Protein AF-A0A962TIF0-F1 (afdb_monomer)

Secondary structure (DSSP, 8-state):
-TTTT---EEEEEEGGG-HHHHHHT----EEEEEE-TTS--EEEEEEESTTHHHHHHHHHHHHHHT--HHHHHHS---SS-TTHHHHHHHHHHHHHTS-HHHHHHHHHHHHHHHHHHHHHHHHHHHHHHHT-

Nearest PDB structures (foldseek):
  7zyt-assembly1_B  TM=9.565E-01  e=2.880E-08  Homo sapiens
  3rnm-assembly2_D  TM=9.604E-01  e=7.398E-08  Homo sapiens
  6uzi-assembly2_D  TM=9.473E-01  e=1.013E-07  Elizabethkingia anophelis NUHP1
  5u8w-assembly1_B  TM=9.442E-01  e=8.071E-07  Pseudomonas aeruginosa UCBPP-PA14
  6bz0-assembly1_B  TM=9.250E-01  e=8.595E-07  Acinetobacter baumannii ATCC 19606 = CIP 70.34 = JCM 6841

Mean predicted aligned error: 6.86 Å

Structure (mmCIF, N/CA/C/O backbone):
data_AF-A0A962TIF0-F1
#
_entry.id   AF-A0A962TIF0-F1
#
loop_
_atom_site.group_PDB
_atom_site.id
_atom_site.type_symbol
_atom_site.label_atom_id
_atom_site.label_alt_id
_atom_site.label_comp_id
_atom_site.label_asym_id
_atom_site.label_entity_id
_atom_site.label_seq_id
_atom_site.pdbx_PDB_ins_code
_atom_site.Cartn_x
_atom_site.Cartn_y
_atom_site.Cartn_z
_atom_site.occupancy
_atom_site.B_iso_or_equiv
_atom_site.auth_seq_id
_atom_site.auth_comp_id
_atom_site.auth_asym_id
_atom_site.auth_atom_id
_atom_site.pdbx_PDB_model_num
ATOM 1 N N . ALA A 1 1 ? -11.364 -15.453 4.927 1.00 81.38 1 ALA A N 1
ATOM 2 C CA . ALA A 1 1 ? -12.200 -14.502 5.696 1.00 81.38 1 ALA A CA 1
ATOM 3 C C . ALA A 1 1 ? -13.661 -14.950 5.763 1.00 81.38 1 ALA A C 1
ATOM 5 O O . ALA A 1 1 ? -14.130 -15.188 6.867 1.00 81.38 1 ALA A O 1
ATOM 6 N N . LYS A 1 2 ? -14.340 -15.144 4.617 1.00 90.06 2 LYS A N 1
ATOM 7 C CA . LYS A 1 2 ? -15.749 -15.591 4.542 1.00 90.06 2 LYS A CA 1
ATOM 8 C C . LYS A 1 2 ? -16.054 -16.854 5.361 1.00 90.06 2 LYS A C 1
ATOM 10 O O . LYS A 1 2 ? -16.930 -16.813 6.209 1.00 90.06 2 LYS A O 1
ATOM 15 N N . GLU A 1 3 ? -15.278 -17.921 5.174 1.00 93.81 3 GLU A N 1
ATOM 16 C CA . GLU A 1 3 ? -15.441 -19.189 5.911 1.00 93.81 3 GLU A CA 1
ATOM 17 C C . GLU A 1 3 ? -15.324 -19.025 7.436 1.00 93.81 3 GLU A C 1
ATOM 19 O O . GLU A 1 3 ? -16.046 -19.657 8.193 1.00 93.81 3 GLU A O 1
ATOM 24 N N . LYS A 1 4 ? -14.455 -18.117 7.892 1.00 92.94 4 LYS A N 1
ATOM 25 C CA . LYS A 1 4 ? -14.241 -17.828 9.318 1.00 92.94 4 LYS A CA 1
ATOM 26 C C . LYS A 1 4 ? -15.214 -16.779 9.876 1.00 92.94 4 LYS A C 1
ATOM 28 O O . LYS A 1 4 ? -15.030 -16.343 11.006 1.00 92.94 4 LYS A O 1
ATOM 33 N N . GLY A 1 5 ? -16.178 -16.302 9.081 1.00 94.56 5 GLY A N 1
ATOM 34 C CA . GLY A 1 5 ? -17.120 -15.258 9.493 1.00 94.56 5 GLY A CA 1
ATOM 35 C C . GLY A 1 5 ? -16.467 -13.917 9.851 1.00 94.56 5 GLY A C 1
ATOM 36 O O . GLY A 1 5 ? -17.043 -13.146 10.608 1.00 94.56 5 GLY A O 1
ATOM 37 N N . ILE A 1 6 ? -15.261 -13.632 9.344 1.00 95.88 6 ILE A N 1
ATOM 38 C CA . ILE A 1 6 ? -14.525 -12.401 9.671 1.00 95.88 6 ILE A CA 1
ATOM 39 C C . ILE A 1 6 ? -15.017 -11.268 8.755 1.00 95.88 6 ILE A C 1
ATOM 41 O O . ILE A 1 6 ? -14.823 -11.372 7.532 1.00 95.88 6 ILE A O 1
ATOM 45 N N . PRO A 1 7 ? -15.607 -10.183 9.299 1.00 96.94 7 PRO A N 1
ATOM 46 C CA . PRO A 1 7 ? -15.950 -9.001 8.517 1.00 96.94 7 PRO A CA 1
ATOM 47 C C . PRO A 1 7 ? -14.697 -8.418 7.869 1.00 96.94 7 PRO A C 1
ATOM 49 O O . PRO A 1 7 ? -13.669 -8.256 8.528 1.00 96.94 7 PRO A O 1
ATOM 52 N N . HIS A 1 8 ? -14.778 -8.129 6.576 1.00 97.69 8 HIS A N 1
ATOM 53 C CA . HIS A 1 8 ? -13.656 -7.608 5.809 1.00 97.69 8 HIS A CA 1
ATOM 54 C C . HIS A 1 8 ? -14.145 -6.713 4.676 1.00 97.69 8 HIS A C 1
ATOM 56 O O . HIS A 1 8 ? -15.185 -6.967 4.072 1.00 97.69 8 HIS A O 1
ATOM 62 N N . GLU A 1 9 ? -13.344 -5.707 4.375 1.00 97.62 9 GLU A N 1
ATOM 63 C CA . GLU A 1 9 ? -13.394 -4.933 3.143 1.00 97.62 9 GLU A CA 1
ATOM 64 C C . GLU A 1 9 ? -12.297 -5.432 2.201 1.00 97.62 9 GLU A C 1
ATOM 66 O O . GLU A 1 9 ? -11.319 -6.049 2.634 1.00 97.62 9 GLU A O 1
ATOM 71 N N . VAL A 1 10 ? -12.467 -5.182 0.906 1.00 98.31 10 VAL A N 1
ATOM 72 C CA . VAL A 1 10 ? -11.504 -5.556 -0.131 1.00 98.31 10 VAL A CA 1
ATOM 73 C C . VAL A 1 10 ? -11.057 -4.288 -0.838 1.00 98.31 10 VAL A C 1
ATOM 75 O O . VAL A 1 10 ? -11.885 -3.491 -1.268 1.00 98.31 10 VAL A O 1
ATOM 78 N N . THR A 1 11 ? -9.752 -4.115 -0.996 1.00 98.62 11 THR A N 1
ATOM 79 C CA . THR A 1 11 ? -9.167 -3.077 -1.850 1.00 98.62 11 THR A CA 1
ATOM 80 C C . THR A 1 11 ? -8.243 -3.731 -2.859 1.00 98.62 11 THR A C 1
ATOM 82 O O . THR A 1 11 ? -7.496 -4.640 -2.501 1.00 98.62 11 THR A O 1
ATOM 85 N N . VAL A 1 12 ? -8.308 -3.290 -4.113 1.00 98.56 12 VAL A N 1
ATOM 86 C CA . VAL A 1 12 ? -7.489 -3.808 -5.212 1.00 98.56 12 VAL A CA 1
ATOM 87 C C . VAL A 1 12 ? -6.813 -2.641 -5.918 1.00 98.56 12 VAL A C 1
ATOM 89 O O . VAL A 1 12 ? -7.440 -1.606 -6.132 1.00 98.56 12 VAL A O 1
ATOM 92 N N . TYR A 1 13 ? -5.547 -2.825 -6.270 1.00 98.56 13 TYR A N 1
ATOM 93 C CA . TYR A 1 13 ? -4.783 -1.957 -7.158 1.00 98.56 13 TYR A CA 1
ATOM 94 C C . TYR A 1 13 ? -4.177 -2.813 -8.274 1.00 98.56 13 TYR A C 1
ATOM 96 O O . TYR A 1 13 ? -3.627 -3.880 -7.986 1.00 98.56 13 TYR A O 1
ATOM 104 N N . GLY A 1 14 ? -4.334 -2.379 -9.523 1.00 98.31 14 GLY A N 1
ATOM 105 C CA . GLY A 1 14 ? -3.763 -3.042 -10.692 1.00 98.31 14 GLY A CA 1
ATOM 106 C C . GLY A 1 14 ? -2.295 -2.665 -10.873 1.00 98.31 14 GLY A C 1
ATOM 107 O O . GLY A 1 14 ? -1.924 -1.509 -10.685 1.00 98.31 14 GLY A O 1
ATOM 108 N N . ILE A 1 15 ? -1.443 -3.645 -11.183 1.00 97.56 15 ILE A N 1
ATOM 109 C CA . ILE A 1 15 ? -0.010 -3.403 -11.448 1.00 97.56 15 ILE A CA 1
ATOM 110 C C . ILE A 1 15 ? 0.193 -2.737 -12.821 1.00 97.56 15 ILE A C 1
ATOM 112 O O . ILE A 1 15 ? 1.228 -2.129 -13.074 1.00 97.56 15 ILE A O 1
ATOM 116 N N . ASP A 1 16 ? -0.817 -2.789 -13.684 1.00 96.94 16 ASP A N 1
ATOM 117 C CA . ASP A 1 16 ? -0.875 -2.097 -14.970 1.00 96.94 16 ASP A CA 1
ATOM 118 C C . ASP A 1 16 ? -0.854 -0.563 -14.859 1.00 96.94 16 ASP A C 1
ATOM 120 O O . ASP A 1 16 ? -0.457 0.104 -15.809 1.00 96.94 16 ASP A O 1
ATOM 124 N N . ASP A 1 17 ? -1.181 -0.015 -13.685 1.00 96.00 17 ASP A N 1
ATOM 125 C CA . ASP A 1 17 ? -1.074 1.415 -13.372 1.00 96.00 17 ASP A CA 1
ATOM 126 C C . ASP A 1 17 ? 0.289 1.806 -12.753 1.00 96.00 17 ASP A C 1
ATOM 128 O O . ASP A 1 17 ? 0.449 2.934 -12.277 1.00 96.00 17 ASP A O 1
ATOM 132 N N . LEU A 1 18 ? 1.251 0.878 -12.656 1.00 96.88 18 LEU A N 1
ATOM 133 C CA . LEU A 1 18 ? 2.514 1.093 -11.947 1.00 96.88 18 LEU A CA 1
ATOM 134 C C . LEU A 1 18 ? 3.667 1.396 -12.909 1.00 96.88 18 LEU A C 1
ATOM 136 O O . LEU A 1 18 ? 4.140 0.508 -13.617 1.00 96.88 18 LEU A O 1
ATOM 140 N N . ASP A 1 19 ? 4.199 2.619 -12.851 1.00 97.44 19 ASP A N 1
ATOM 141 C CA . ASP A 1 19 ? 5.250 3.107 -13.761 1.00 97.44 19 ASP A CA 1
ATOM 142 C C . ASP A 1 19 ? 6.453 2.163 -13.875 1.00 97.44 19 ASP A C 1
ATOM 144 O O . ASP A 1 19 ? 6.937 1.901 -14.976 1.00 97.44 19 ASP A O 1
ATOM 148 N N . ARG A 1 20 ? 6.927 1.605 -12.750 1.00 97.56 20 ARG A N 1
ATOM 149 C CA . ARG A 1 20 ? 8.045 0.652 -12.771 1.00 97.56 20 ARG A CA 1
ATOM 150 C C . ARG A 1 20 ? 7.702 -0.622 -13.547 1.00 97.56 20 ARG A C 1
ATOM 152 O O . ARG A 1 20 ? 8.530 -1.084 -14.322 1.00 97.56 20 ARG A O 1
ATOM 159 N N . ALA A 1 21 ? 6.505 -1.173 -13.350 1.00 97.19 21 ALA A N 1
ATOM 160 C CA . ALA A 1 21 ? 6.071 -2.385 -14.041 1.00 97.19 21 ALA A CA 1
ATOM 161 C C . ALA A 1 21 ? 5.869 -2.130 -15.541 1.00 97.19 21 ALA A C 1
ATOM 163 O O . ALA A 1 21 ? 6.252 -2.959 -16.361 1.00 97.19 21 ALA A O 1
ATOM 164 N N . ILE A 1 22 ? 5.345 -0.956 -15.908 1.00 97.75 22 ILE A N 1
ATOM 165 C CA . ILE A 1 22 ? 5.233 -0.515 -17.306 1.00 97.75 22 ILE A CA 1
ATOM 166 C C . ILE A 1 22 ? 6.618 -0.408 -17.945 1.00 97.75 22 ILE A C 1
ATOM 168 O O . ILE A 1 22 ? 6.828 -0.928 -19.039 1.00 97.75 22 ILE A O 1
ATOM 172 N N . ALA A 1 23 ? 7.568 0.233 -17.258 1.00 97.62 23 ALA A N 1
ATOM 173 C CA . ALA A 1 23 ? 8.932 0.401 -17.751 1.00 97.62 23 ALA A CA 1
ATOM 174 C C . ALA A 1 23 ? 9.660 -0.937 -17.958 1.00 97.62 23 ALA A C 1
ATOM 176 O O . ALA A 1 23 ? 10.439 -1.060 -18.902 1.00 97.62 23 ALA A O 1
ATOM 177 N N . ASP A 1 24 ? 9.384 -1.929 -17.110 1.00 97.00 24 ASP A N 1
ATOM 178 C CA . ASP A 1 24 ? 9.986 -3.262 -17.190 1.00 97.00 24 ASP A CA 1
ATOM 179 C C . ASP A 1 24 ? 9.246 -4.209 -18.157 1.00 97.00 24 ASP A C 1
ATOM 181 O O . ASP A 1 24 ? 9.747 -5.290 -18.447 1.00 97.00 24 ASP A O 1
ATOM 185 N N . GLY A 1 25 ? 8.082 -3.815 -18.692 1.00 96.81 25 GLY A N 1
ATOM 186 C CA . GLY A 1 25 ? 7.250 -4.675 -19.544 1.00 96.81 25 GLY A CA 1
ATOM 187 C C . GLY A 1 25 ? 6.429 -5.722 -18.777 1.00 96.81 25 GLY A C 1
ATOM 188 O O . GLY A 1 25 ? 5.799 -6.578 -19.391 1.00 96.81 25 GLY A O 1
ATOM 189 N N . GLU A 1 26 ? 6.376 -5.614 -17.450 1.00 96.62 26 GLU A N 1
ATOM 190 C CA . GLU A 1 26 ? 5.755 -6.568 -16.520 1.00 96.62 26 GLU A CA 1
ATOM 191 C C . GLU A 1 26 ? 4.458 -6.011 -15.896 1.00 96.62 26 GLU A C 1
ATOM 193 O O . GLU A 1 26 ? 4.077 -6.334 -14.771 1.00 96.62 26 GLU A O 1
ATOM 198 N N . ALA A 1 27 ? 3.765 -5.137 -16.629 1.00 96.44 27 ALA A N 1
ATOM 199 C CA . ALA A 1 27 ? 2.555 -4.419 -16.219 1.00 96.44 27 ALA A CA 1
ATOM 200 C C . ALA A 1 27 ? 1.300 -5.313 -16.196 1.00 96.44 27 ALA A C 1
ATOM 202 O O . ALA A 1 27 ? 0.316 -5.060 -16.891 1.00 96.44 27 ALA A O 1
ATOM 203 N N . HIS A 1 28 ? 1.336 -6.397 -15.422 1.00 97.44 28 HIS A N 1
ATOM 204 C CA . HIS A 1 28 ? 0.222 -7.324 -15.281 1.00 97.44 28 HIS A CA 1
ATOM 205 C C . HIS A 1 28 ? 0.080 -7.833 -13.842 1.00 97.44 28 HIS A C 1
ATOM 207 O O . HIS A 1 28 ? 1.051 -8.005 -13.107 1.00 97.44 28 HIS A O 1
ATOM 213 N N . GLY A 1 29 ? -1.163 -8.108 -13.440 1.00 97.88 29 GLY A N 1
ATOM 214 C CA . GLY A 1 29 ? -1.490 -8.579 -12.096 1.00 97.88 29 GLY A CA 1
ATOM 215 C C . GLY A 1 29 ? -2.045 -7.483 -11.185 1.00 97.88 29 GLY A C 1
ATOM 216 O O . GLY A 1 29 ? -2.548 -6.461 -11.647 1.00 97.88 29 GLY A O 1
ATOM 217 N N . PHE A 1 30 ? -2.051 -7.733 -9.877 1.00 98.50 30 PHE A N 1
ATOM 218 C CA . PHE A 1 30 ? -2.694 -6.859 -8.897 1.00 98.50 30 PHE A CA 1
ATOM 219 C C . PHE A 1 30 ? -2.179 -7.076 -7.471 1.00 98.50 30 PHE A C 1
ATOM 221 O O . PHE A 1 30 ? -1.723 -8.159 -7.094 1.00 98.50 30 PHE A O 1
ATOM 228 N N . VAL A 1 31 ? -2.392 -6.063 -6.633 1.00 98.62 31 VAL A N 1
ATOM 229 C CA . VAL A 1 31 ? -2.316 -6.152 -5.174 1.00 98.62 31 VAL A CA 1
ATOM 230 C C . VAL A 1 31 ? -3.725 -6.053 -4.603 1.00 98.62 31 VAL A C 1
ATOM 232 O O . VAL A 1 31 ? -4.426 -5.065 -4.8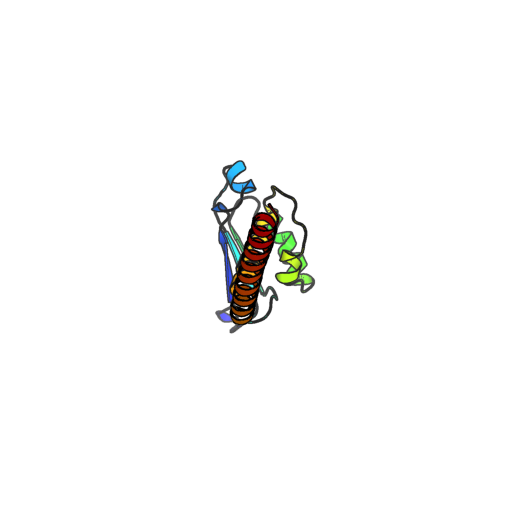09 1.00 98.62 31 VAL A O 1
ATOM 235 N N . LYS A 1 32 ? -4.152 -7.074 -3.859 1.00 98.75 32 LYS A N 1
ATOM 236 C CA . LYS A 1 32 ? -5.446 -7.119 -3.171 1.00 98.75 32 LYS A CA 1
ATOM 237 C C . LYS A 1 32 ? -5.236 -7.203 -1.670 1.00 98.75 32 LYS A C 1
ATOM 239 O O . LYS A 1 32 ? -4.687 -8.187 -1.182 1.00 98.75 32 LYS A O 1
ATOM 244 N N . VAL A 1 33 ? -5.747 -6.226 -0.933 1.00 98.69 33 VAL A N 1
ATOM 245 C CA . VAL A 1 33 ? -5.654 -6.164 0.528 1.00 98.69 33 VAL A CA 1
ATOM 246 C C . VAL A 1 33 ? -7.035 -6.338 1.145 1.00 98.69 33 VAL A C 1
ATOM 248 O O . VAL A 1 33 ? -8.022 -5.776 0.669 1.00 98.69 33 VAL A O 1
ATOM 251 N N . LEU A 1 34 ? -7.100 -7.129 2.215 1.00 98.56 34 LEU A N 1
ATOM 252 C CA . LEU A 1 34 ? -8.273 -7.247 3.070 1.00 98.56 34 LEU A CA 1
ATOM 253 C C . LEU A 1 34 ? -8.079 -6.394 4.320 1.00 98.56 34 LEU A C 1
ATOM 255 O O . LEU A 1 34 ? -7.079 -6.568 5.020 1.00 98.56 34 LEU A O 1
ATOM 259 N N . THR A 1 35 ? -9.042 -5.537 4.645 1.00 98.50 35 THR A N 1
ATOM 260 C CA . THR A 1 35 ? -9.025 -4.713 5.865 1.00 98.50 35 THR A CA 1
ATOM 261 C C . THR A 1 35 ? -10.227 -4.979 6.753 1.00 98.50 35 THR A C 1
ATOM 263 O O . THR A 1 35 ? -11.264 -5.455 6.298 1.00 98.50 35 THR A O 1
ATOM 266 N N . MET A 1 36 ? -10.094 -4.696 8.048 1.00 97.00 36 MET A N 1
ATOM 267 C CA . MET A 1 36 ? -11.237 -4.720 8.959 1.00 97.00 36 MET A CA 1
ATOM 268 C C . MET A 1 36 ? -12.149 -3.515 8.691 1.00 97.00 36 MET A C 1
ATOM 270 O O . MET A 1 36 ? -11.623 -2.407 8.632 1.00 97.00 36 MET A O 1
ATOM 274 N N . PRO A 1 37 ? -13.482 -3.680 8.605 1.00 96.00 37 PRO A N 1
ATOM 275 C CA . PRO A 1 37 ? -14.354 -2.576 8.238 1.00 96.00 37 PRO A CA 1
ATOM 276 C C . PRO A 1 37 ? -14.222 -1.351 9.142 1.00 96.00 37 PRO A C 1
ATOM 278 O O . PRO A 1 37 ? -14.150 -1.476 10.371 1.00 96.00 37 PRO A O 1
ATOM 281 N N . GLY A 1 38 ? -14.158 -0.170 8.526 1.00 93.00 38 GLY A N 1
ATOM 282 C CA . GLY A 1 38 ? -13.984 1.108 9.222 1.00 93.00 38 GLY A CA 1
ATOM 283 C C . GLY A 1 38 ? -12.627 1.304 9.918 1.00 93.00 38 GLY A C 1
ATOM 284 O O . GLY A 1 38 ? -12.454 2.289 10.640 1.00 93.00 38 GLY A O 1
ATOM 285 N N . LYS A 1 39 ? -11.658 0.395 9.736 1.00 95.94 39 LYS A N 1
ATOM 286 C CA . LYS A 1 39 ? -10.279 0.537 10.231 1.00 95.94 39 LYS A CA 1
ATOM 287 C C . LYS A 1 39 ? -9.282 0.199 9.126 1.00 95.94 39 LYS A C 1
ATOM 289 O O . LYS A 1 39 ? -9.583 -0.509 8.179 1.00 95.94 39 LYS A O 1
ATOM 294 N N . ASP A 1 40 ? -8.042 0.637 9.285 1.00 97.62 40 ASP A N 1
ATOM 295 C CA . ASP A 1 40 ? -6.968 0.365 8.322 1.00 97.62 40 ASP A CA 1
ATOM 296 C C . ASP A 1 40 ? -6.173 -0.914 8.634 1.00 97.62 40 ASP A C 1
ATOM 298 O O . ASP A 1 40 ? -5.110 -1.149 8.056 1.00 97.62 40 ASP A O 1
ATOM 302 N N . LYS A 1 41 ? -6.664 -1.741 9.567 1.00 98.31 41 LYS A N 1
ATOM 303 C CA . LYS A 1 41 ? -6.001 -2.979 9.984 1.00 98.31 41 LYS A CA 1
ATOM 304 C C . LYS A 1 41 ? -6.042 -4.005 8.856 1.00 98.31 41 LYS A C 1
ATOM 306 O O . LYS A 1 41 ? -7.124 -4.459 8.485 1.00 98.31 41 LYS A O 1
ATOM 311 N N . ILE A 1 42 ? -4.866 -4.435 8.411 1.00 98.50 42 ILE A N 1
ATOM 312 C CA . ILE A 1 42 ? -4.690 -5.478 7.399 1.00 98.50 42 ILE A CA 1
ATOM 313 C C . ILE A 1 42 ? -5.030 -6.847 8.003 1.00 98.50 42 ILE A C 1
ATOM 315 O O . ILE A 1 42 ? -4.520 -7.227 9.058 1.00 98.50 42 ILE A O 1
ATOM 319 N N . LEU A 1 43 ? -5.916 -7.580 7.333 1.00 98.12 43 LEU A N 1
ATOM 320 C CA . LEU A 1 43 ? -6.321 -8.950 7.661 1.00 98.12 43 LEU A CA 1
ATOM 321 C C . LEU A 1 43 ? -5.634 -9.990 6.767 1.00 98.12 43 LEU A C 1
ATOM 323 O O . LEU A 1 43 ? -5.582 -11.166 7.119 1.00 98.12 43 LEU A O 1
ATOM 327 N N . GLY A 1 44 ? -5.155 -9.567 5.600 1.00 98.25 44 GLY A N 1
ATOM 328 C CA . GLY A 1 44 ? -4.455 -10.404 4.636 1.00 98.25 44 GLY A CA 1
ATOM 329 C C . GLY A 1 44 ? -4.197 -9.655 3.335 1.00 98.25 44 GLY A C 1
ATOM 330 O O . GLY A 1 44 ? -4.824 -8.629 3.065 1.00 98.25 44 GLY A O 1
ATOM 331 N N . VAL A 1 45 ? -3.294 -10.194 2.523 1.00 98.56 45 VAL A N 1
ATOM 332 C CA . VAL A 1 45 ? -2.951 -9.667 1.201 1.00 98.56 45 VAL A CA 1
ATOM 333 C C . VAL A 1 45 ? -2.860 -10.810 0.191 1.00 98.56 45 VAL A C 1
ATOM 335 O O . VAL A 1 45 ? -2.572 -11.954 0.542 1.00 98.56 45 VAL A O 1
ATOM 338 N N . THR A 1 46 ? -3.131 -10.512 -1.071 1.00 98.56 46 THR A N 1
ATOM 339 C CA . THR A 1 46 ? -2.830 -11.364 -2.221 1.00 98.56 46 THR A CA 1
ATOM 340 C C . THR A 1 46 ? -2.139 -10.500 -3.259 1.00 98.56 46 THR A C 1
ATOM 342 O O . THR A 1 46 ? -2.678 -9.458 -3.625 1.00 98.56 46 THR A O 1
ATOM 345 N N . ILE A 1 47 ? -0.972 -10.934 -3.722 1.00 98.56 47 ILE A N 1
ATOM 346 C CA . ILE A 1 47 ? -0.193 -10.244 -4.749 1.00 98.56 47 ILE A CA 1
ATOM 347 C C . ILE A 1 47 ? -0.033 -11.209 -5.917 1.00 98.56 47 ILE A C 1
ATOM 349 O O . ILE A 1 47 ? 0.305 -12.374 -5.713 1.00 98.56 47 ILE A O 1
ATOM 353 N N . VAL A 1 48 ? -0.321 -10.728 -7.119 1.00 98.38 48 VAL A N 1
ATOM 354 C CA .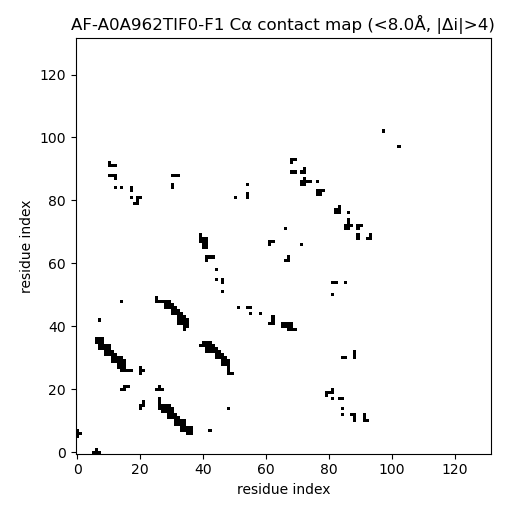 VAL A 1 48 ? -0.109 -11.437 -8.381 1.00 98.38 48 VAL A CA 1
ATOM 355 C C . VAL A 1 48 ? 0.674 -10.490 -9.273 1.00 98.38 48 VAL A C 1
ATOM 357 O O . VAL A 1 48 ? 0.208 -9.376 -9.470 1.00 98.38 48 VAL A O 1
ATOM 360 N N . GLY A 1 49 ? 1.828 -10.914 -9.778 1.00 96.25 49 GLY A N 1
ATOM 361 C CA . GLY A 1 49 ? 2.714 -10.104 -10.617 1.00 96.25 49 GLY A CA 1
ATOM 362 C C . GLY A 1 49 ? 4.184 -10.452 -10.386 1.00 96.25 49 GLY A C 1
ATOM 363 O O . GLY A 1 49 ? 4.504 -11.263 -9.508 1.00 96.25 49 GLY A O 1
ATOM 364 N N . GLU A 1 50 ? 5.061 -9.829 -11.165 1.00 96.38 50 GLU A N 1
ATOM 365 C CA . GLU A 1 50 ? 6.509 -10.002 -11.044 1.00 96.38 50 GLU A CA 1
ATOM 366 C C . GLU A 1 50 ? 7.003 -9.547 -9.657 1.00 96.38 50 GLU A C 1
ATOM 368 O O . GLU A 1 50 ? 6.466 -8.605 -9.067 1.00 96.38 50 GLU A O 1
ATOM 373 N N . HIS A 1 51 ? 7.981 -10.258 -9.085 1.00 96.25 51 HIS A N 1
ATOM 374 C CA . HIS A 1 51 ? 8.488 -10.010 -7.724 1.00 96.25 51 HIS A CA 1
ATOM 375 C C . HIS A 1 51 ? 7.436 -10.008 -6.586 1.00 96.25 51 HIS A C 1
ATOM 377 O O . HIS A 1 51 ? 7.677 -9.469 -5.502 1.00 96.25 51 HIS A O 1
ATOM 383 N N . ALA A 1 52 ? 6.276 -10.659 -6.756 1.00 97.44 52 ALA A N 1
ATOM 384 C CA . ALA A 1 52 ? 5.234 -10.713 -5.719 1.00 97.44 52 ALA A CA 1
ATOM 385 C C . ALA A 1 52 ? 5.731 -11.246 -4.358 1.00 97.44 52 ALA A C 1
ATOM 387 O O . ALA A 1 52 ? 5.264 -10.798 -3.307 1.00 97.44 52 ALA A O 1
ATOM 388 N N . GLY A 1 53 ? 6.679 -12.190 -4.367 1.00 97.06 53 GLY A N 1
ATOM 389 C CA . GLY A 1 53 ? 7.299 -12.731 -3.153 1.00 97.06 53 GLY A CA 1
ATOM 390 C C . GLY A 1 53 ? 8.115 -11.694 -2.377 1.00 97.06 53 GLY A C 1
ATOM 391 O O . GLY A 1 53 ? 8.059 -11.678 -1.147 1.00 97.06 53 GLY A O 1
ATOM 392 N N . ASP A 1 54 ? 8.793 -10.790 -3.084 1.00 95.81 54 ASP A N 1
ATOM 393 C CA . ASP A 1 54 ? 9.604 -9.728 -2.482 1.00 95.81 54 ASP A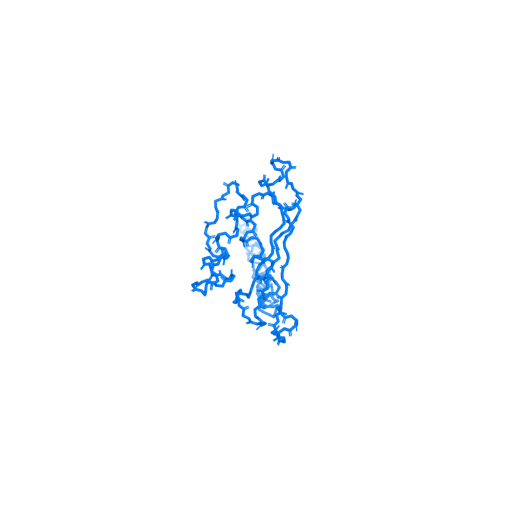 CA 1
ATOM 394 C C . ASP A 1 54 ? 8.704 -8.663 -1.840 1.00 95.81 54 ASP A C 1
ATOM 396 O O . ASP A 1 54 ? 8.926 -8.246 -0.701 1.00 95.81 54 ASP A O 1
ATOM 400 N N . LEU A 1 55 ? 7.613 -8.295 -2.522 1.00 96.56 55 LEU A N 1
ATOM 401 C CA . LEU A 1 55 ? 6.605 -7.365 -2.000 1.00 96.56 55 LEU A CA 1
ATOM 402 C C . LEU A 1 55 ? 5.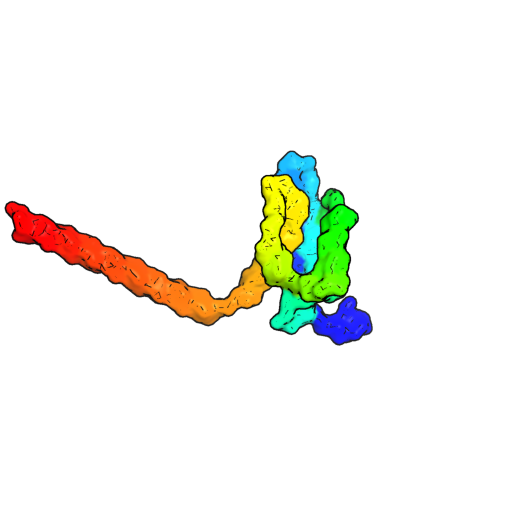871 -7.915 -0.770 1.00 96.56 55 LEU A C 1
ATOM 404 O O . LEU A 1 55 ? 5.497 -7.164 0.134 1.00 96.56 55 LEU A O 1
ATOM 408 N N . LEU A 1 56 ? 5.670 -9.234 -0.702 1.00 97.94 56 LEU A N 1
ATOM 409 C CA . LEU A 1 56 ? 4.954 -9.876 0.401 1.00 97.94 56 LEU A CA 1
ATOM 410 C C . LEU A 1 56 ? 5.641 -9.650 1.759 1.00 97.94 56 LEU A C 1
ATOM 412 O O . LEU A 1 56 ? 4.953 -9.580 2.782 1.00 97.94 56 LEU A O 1
ATOM 416 N N . ALA A 1 57 ? 6.970 -9.501 1.783 1.00 97.56 57 ALA A N 1
ATOM 417 C CA . ALA A 1 57 ? 7.739 -9.298 3.009 1.00 97.56 57 ALA A CA 1
ATOM 418 C C . ALA A 1 57 ? 7.287 -8.050 3.792 1.00 97.56 57 ALA A C 1
ATOM 420 O O . ALA A 1 57 ? 7.148 -8.107 5.019 1.00 97.56 57 ALA A O 1
ATOM 421 N N . GLU A 1 58 ? 6.978 -6.952 3.095 1.00 97.31 58 GLU A N 1
ATOM 422 C CA . GLU A 1 58 ? 6.468 -5.720 3.708 1.00 97.31 58 GLU A CA 1
ATOM 423 C C . GLU A 1 58 ? 5.131 -5.965 4.423 1.00 97.31 58 GLU A C 1
ATOM 425 O O . GLU A 1 58 ? 4.950 -5.582 5.581 1.00 97.31 58 GLU A O 1
ATOM 430 N N . TYR A 1 59 ? 4.206 -6.677 3.772 1.00 98.31 59 TYR A N 1
ATOM 431 C CA . TYR A 1 59 ? 2.900 -6.999 4.346 1.00 98.31 59 TYR A CA 1
ATOM 432 C C . TYR A 1 59 ? 2.994 -7.955 5.530 1.00 98.31 59 TYR A C 1
ATOM 434 O O . TYR A 1 59 ? 2.242 -7.809 6.494 1.00 98.31 59 TYR A O 1
ATOM 442 N N . VAL A 1 60 ? 3.906 -8.929 5.485 1.00 98.31 60 VAL A N 1
ATOM 443 C CA . VAL A 1 60 ? 4.153 -9.834 6.616 1.00 98.31 60 VAL A CA 1
ATOM 444 C C . VAL A 1 60 ? 4.626 -9.039 7.830 1.00 98.31 60 VAL A C 1
ATOM 446 O O . VAL A 1 60 ? 4.071 -9.206 8.920 1.00 98.31 60 VAL A O 1
ATOM 449 N N . LEU A 1 61 ? 5.589 -8.130 7.644 1.00 98.25 61 LEU A N 1
ATOM 450 C CA . LEU A 1 61 ? 6.064 -7.239 8.703 1.00 98.25 61 LEU A CA 1
ATOM 451 C C . LEU A 1 61 ? 4.925 -6.348 9.223 1.00 98.25 61 LEU A C 1
ATOM 453 O O . LEU A 1 61 ? 4.705 -6.258 10.434 1.00 98.25 61 LEU A O 1
ATOM 457 N N . ALA A 1 62 ? 4.157 -5.740 8.318 1.00 98.31 62 ALA A N 1
ATOM 458 C CA . ALA A 1 62 ? 3.051 -4.865 8.675 1.00 98.31 62 ALA A CA 1
ATOM 459 C C . ALA A 1 62 ? 1.984 -5.598 9.504 1.00 98.31 62 ALA A C 1
ATOM 461 O O . ALA A 1 62 ? 1.609 -5.134 10.582 1.00 98.31 62 ALA A O 1
ATOM 462 N N . MET A 1 63 ? 1.554 -6.784 9.066 1.00 98.31 63 MET A N 1
ATOM 463 C CA . MET A 1 63 ? 0.586 -7.609 9.794 1.00 98.31 63 MET A CA 1
ATOM 464 C C . MET A 1 63 ? 1.132 -8.083 11.145 1.00 98.31 63 MET A C 1
ATOM 466 O O . MET A 1 63 ? 0.398 -8.063 12.135 1.00 98.31 63 MET A O 1
ATOM 470 N N . ARG A 1 64 ? 2.417 -8.461 11.221 1.00 98.38 64 ARG A N 1
ATOM 471 C CA . ARG A 1 64 ? 3.070 -8.890 12.469 1.00 98.38 64 ARG A CA 1
ATOM 472 C C . ARG A 1 64 ? 3.090 -7.784 13.522 1.00 98.38 64 ARG A C 1
ATOM 474 O O . ARG A 1 64 ? 2.887 -8.074 14.700 1.00 98.38 64 ARG A O 1
ATOM 481 N N . HIS A 1 65 ? 3.323 -6.543 13.104 1.00 98.25 65 HIS A N 1
ATOM 482 C CA . HIS A 1 65 ? 3.454 -5.391 13.999 1.00 98.25 65 HIS A CA 1
ATOM 483 C C . HIS A 1 65 ? 2.193 -4.519 14.086 1.00 98.25 65 HIS A C 1
ATOM 485 O O . HIS A 1 65 ? 2.209 -3.478 14.740 1.00 98.25 65 HIS A O 1
ATOM 491 N N . GLY A 1 66 ? 1.089 -4.927 13.453 1.00 97.38 66 GLY A N 1
ATOM 492 C CA . GLY A 1 66 ? -0.162 -4.168 13.467 1.00 97.38 66 GLY A CA 1
ATOM 493 C C . GLY A 1 66 ? -0.058 -2.801 12.778 1.00 97.38 66 GLY A C 1
ATOM 494 O O . GLY A 1 66 ? -0.728 -1.851 13.184 1.00 97.38 66 GLY A O 1
ATOM 495 N N . ILE A 1 67 ? 0.794 -2.682 11.760 1.00 98.31 67 ILE A N 1
ATOM 496 C CA . ILE A 1 67 ? 0.909 -1.492 10.916 1.00 98.31 67 ILE A CA 1
ATOM 497 C C . ILE A 1 67 ? -0.240 -1.531 9.900 1.00 98.31 67 ILE A C 1
ATOM 499 O O . ILE A 1 67 ? -0.363 -2.475 9.124 1.00 98.31 67 ILE A O 1
ATOM 503 N N . GLY A 1 68 ? -1.114 -0.525 9.948 1.00 98.12 68 GLY A N 1
ATOM 504 C CA . GLY A 1 68 ? -2.257 -0.395 9.043 1.00 98.12 68 GLY A CA 1
ATOM 505 C C . GLY A 1 68 ? -1.945 0.381 7.762 1.00 98.12 68 GLY A C 1
ATOM 506 O O . GLY A 1 68 ? -0.881 0.996 7.628 1.00 98.12 68 GLY A O 1
ATOM 507 N N . LEU A 1 69 ? -2.910 0.404 6.839 1.00 98.38 69 LEU A N 1
ATOM 508 C CA . LEU A 1 69 ? -2.766 1.053 5.531 1.00 98.38 69 LEU A CA 1
ATOM 509 C C . LEU A 1 69 ? -2.486 2.559 5.610 1.00 98.38 69 LEU A C 1
ATOM 511 O O . LEU A 1 69 ? -1.775 3.066 4.750 1.00 98.38 69 LEU A O 1
ATOM 515 N N . ASN A 1 70 ? -2.952 3.296 6.631 1.00 98.12 70 ASN A N 1
ATOM 516 C CA . ASN A 1 70 ? -2.597 4.721 6.728 1.00 98.12 70 ASN A CA 1
ATOM 517 C C . ASN A 1 70 ? -1.094 4.915 6.957 1.00 98.12 70 ASN A C 1
ATOM 519 O O . ASN A 1 70 ? -0.510 5.856 6.425 1.00 98.12 70 ASN A O 1
ATOM 523 N N . LYS A 1 71 ? -0.469 4.039 7.755 1.00 98.06 71 LYS A N 1
ATOM 524 C CA . LYS A 1 71 ? 0.973 4.108 8.012 1.00 98.06 71 LYS A CA 1
ATOM 525 C C . LYS A 1 71 ? 1.764 3.682 6.782 1.00 98.06 71 LYS A C 1
ATOM 527 O O . LYS A 1 71 ? 2.706 4.378 6.440 1.00 98.06 71 LYS A O 1
ATOM 532 N N . MET A 1 72 ? 1.337 2.624 6.087 1.00 97.50 72 MET A N 1
ATOM 533 C CA . MET A 1 72 ? 1.941 2.235 4.805 1.00 97.50 72 MET A CA 1
ATOM 534 C C . MET A 1 72 ? 1.853 3.365 3.772 1.00 97.50 72 MET A C 1
ATOM 536 O O . MET A 1 72 ? 2.851 3.705 3.149 1.00 97.50 72 MET A O 1
ATOM 540 N N . LEU A 1 73 ? 0.694 4.020 3.652 1.00 97.81 73 LEU A N 1
ATOM 541 C CA . LEU A 1 73 ? 0.518 5.175 2.767 1.00 97.81 73 LEU A CA 1
ATOM 542 C C . LEU A 1 73 ? 1.436 6.353 3.136 1.00 97.81 73 LEU A C 1
ATOM 544 O O . LEU A 1 73 ? 1.897 7.072 2.252 1.00 97.81 73 LEU A O 1
ATOM 548 N N . GLY A 1 74 ? 1.681 6.563 4.433 1.00 97.12 74 GLY A N 1
ATOM 549 C CA . GLY A 1 74 ? 2.581 7.600 4.940 1.00 97.12 74 GLY A CA 1
ATOM 550 C C . GLY A 1 74 ? 4.072 7.272 4.806 1.00 97.12 74 GLY A C 1
ATOM 551 O O . GLY A 1 74 ? 4.897 8.172 4.952 1.00 97.12 74 GLY A O 1
ATOM 552 N N . THR A 1 75 ? 4.431 6.017 4.526 1.00 96.88 75 THR A N 1
ATOM 553 C CA . THR A 1 75 ? 5.817 5.598 4.297 1.00 96.88 75 THR A CA 1
ATOM 554 C C . THR A 1 75 ? 6.310 6.080 2.934 1.00 96.88 75 THR A C 1
ATOM 556 O O . THR A 1 75 ? 5.640 5.926 1.907 1.00 96.88 75 THR A O 1
ATOM 559 N N . ILE A 1 76 ? 7.527 6.624 2.908 1.00 96.69 76 ILE A N 1
ATOM 560 C CA . ILE A 1 76 ? 8.201 7.004 1.666 1.00 96.69 76 ILE A CA 1
ATOM 561 C C . ILE A 1 76 ? 8.647 5.729 0.950 1.00 96.69 76 ILE A C 1
ATOM 563 O O . ILE A 1 76 ? 9.617 5.089 1.347 1.00 96.69 76 ILE A O 1
ATOM 567 N N . HIS A 1 77 ? 7.925 5.378 -0.109 1.00 96.62 77 HIS A N 1
ATOM 568 C CA . HIS A 1 77 ? 8.343 4.357 -1.060 1.00 96.62 77 HIS A CA 1
ATOM 569 C C . HIS A 1 77 ? 9.201 5.019 -2.137 1.00 96.62 77 HIS A C 1
ATOM 571 O O . HIS A 1 77 ? 8.886 6.123 -2.587 1.00 96.62 77 HIS A O 1
ATOM 577 N N . ILE A 1 78 ? 10.308 4.373 -2.494 1.00 96.56 78 ILE A N 1
ATOM 578 C CA . ILE A 1 78 ? 11.262 4.891 -3.476 1.00 96.56 78 ILE A CA 1
ATOM 579 C C . ILE A 1 78 ? 10.637 4.797 -4.867 1.00 96.56 78 ILE A C 1
ATOM 581 O O . ILE A 1 78 ? 10.059 3.767 -5.206 1.00 96.56 78 ILE A O 1
ATOM 585 N N . TYR A 1 79 ? 10.809 5.847 -5.664 1.00 95.81 79 TYR A N 1
ATOM 586 C CA . TYR A 1 79 ? 10.362 5.899 -7.052 1.00 95.81 79 TYR A CA 1
ATOM 587 C C . TYR A 1 79 ? 11.549 5.812 -8.030 1.00 95.81 79 TYR A C 1
ATOM 589 O O . TYR A 1 79 ? 12.561 6.478 -7.779 1.00 95.81 79 TYR A O 1
ATOM 597 N N . PRO A 1 80 ? 11.434 5.087 -9.163 1.00 93.50 80 PRO A N 1
ATOM 598 C CA . PRO A 1 80 ? 10.364 4.142 -9.505 1.00 93.50 80 PRO A CA 1
ATOM 599 C C . PRO A 1 80 ? 10.681 2.732 -8.975 1.00 93.50 80 PRO A C 1
ATOM 601 O O . PRO A 1 80 ? 11.724 2.169 -9.318 1.00 93.50 80 PRO A O 1
ATOM 604 N N . THR A 1 81 ? 9.804 2.125 -8.167 1.00 96.94 81 THR A N 1
ATOM 605 C CA . THR A 1 81 ? 9.973 0.725 -7.709 1.00 96.94 81 THR A CA 1
ATOM 606 C C . THR A 1 81 ? 8.659 -0.056 -7.664 1.00 96.94 81 THR A C 1
ATOM 608 O O . THR A 1 81 ? 7.585 0.515 -7.496 1.00 96.94 81 THR A O 1
ATOM 611 N N . LEU A 1 82 ? 8.733 -1.395 -7.745 1.00 97.00 82 LEU A N 1
ATOM 612 C CA . LEU A 1 82 ? 7.550 -2.255 -7.584 1.00 97.00 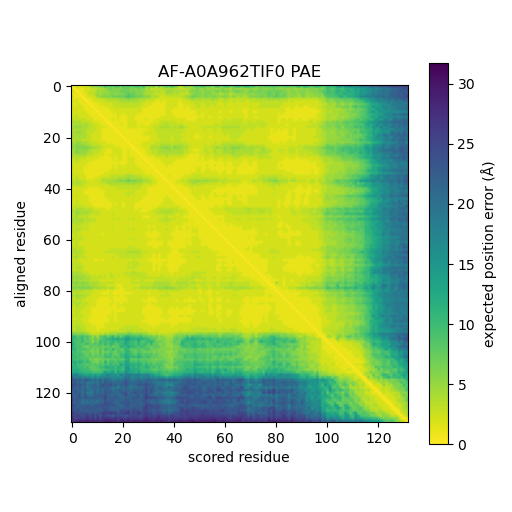82 LEU A CA 1
ATOM 613 C C . LEU A 1 82 ? 6.922 -2.133 -6.183 1.00 97.00 82 LEU A C 1
ATOM 615 O O . LEU A 1 82 ? 5.716 -2.313 -6.024 1.00 97.00 82 LEU A O 1
ATOM 619 N N . ALA A 1 83 ? 7.723 -1.767 -5.174 1.00 96.19 83 ALA A N 1
ATOM 620 C CA . ALA A 1 83 ? 7.257 -1.549 -3.805 1.00 96.19 83 ALA A CA 1
ATOM 621 C C . ALA A 1 83 ? 6.199 -0.443 -3.711 1.00 96.19 83 ALA A C 1
ATOM 623 O O . ALA A 1 83 ? 5.343 -0.479 -2.829 1.00 96.19 83 ALA A O 1
ATOM 624 N N . GLU A 1 84 ? 6.182 0.513 -4.641 1.00 97.56 84 GLU A N 1
ATOM 625 C CA . GLU A 1 84 ? 5.165 1.565 -4.654 1.00 97.56 84 GLU A CA 1
ATOM 626 C C . GLU A 1 84 ? 3.738 1.023 -4.819 1.00 97.56 84 GLU A C 1
ATOM 628 O O . GLU A 1 84 ? 2.794 1.678 -4.375 1.00 97.56 84 GLU A O 1
ATOM 633 N N . ALA A 1 85 ? 3.553 -0.199 -5.337 1.00 97.75 85 ALA A N 1
ATOM 634 C CA . ALA A 1 85 ? 2.249 -0.859 -5.367 1.00 97.75 85 ALA A CA 1
ATOM 635 C C . ALA A 1 85 ? 1.595 -0.933 -3.971 1.00 97.75 85 ALA A C 1
ATOM 637 O O . ALA A 1 85 ? 0.381 -0.744 -3.841 1.00 97.75 85 ALA A O 1
ATOM 638 N N . SER A 1 86 ? 2.394 -1.126 -2.911 1.00 97.31 86 SER A N 1
ATOM 639 C CA . SER A 1 86 ? 1.933 -1.105 -1.517 1.00 97.31 86 SER A CA 1
ATOM 640 C C . SER A 1 86 ? 1.376 0.253 -1.094 1.00 97.31 86 SER A C 1
ATOM 642 O O . SER A 1 86 ? 0.313 0.347 -0.470 1.00 97.31 86 SER A O 1
ATOM 644 N N . LYS A 1 87 ? 2.049 1.332 -1.492 1.00 97.38 87 LYS A N 1
ATOM 645 C CA . LYS A 1 87 ? 1.582 2.703 -1.274 1.00 97.38 87 LYS A CA 1
ATOM 646 C C . LYS A 1 87 ? 0.307 2.989 -2.061 1.00 97.38 87 LYS A C 1
ATOM 648 O O . LYS A 1 87 ? -0.625 3.585 -1.518 1.00 97.38 87 LYS A O 1
ATOM 653 N N . TYR A 1 88 ? 0.240 2.573 -3.324 1.00 98.12 88 TYR A N 1
ATOM 654 C CA . TYR A 1 88 ? -0.902 2.873 -4.183 1.00 98.12 88 TYR A CA 1
ATOM 655 C C . TYR A 1 88 ? -2.167 2.132 -3.757 1.00 98.12 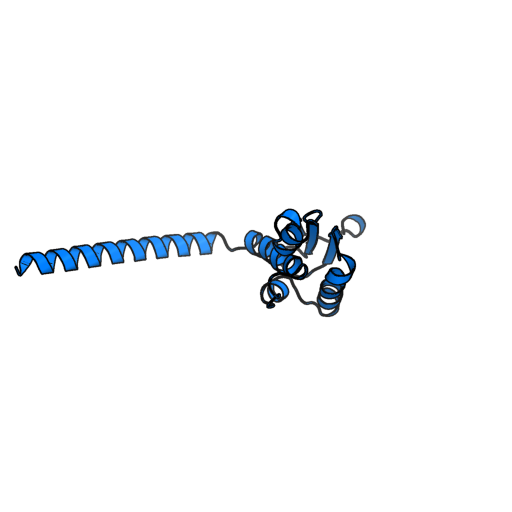88 TYR A C 1
ATOM 657 O O . TYR A 1 88 ? -3.213 2.775 -3.655 1.00 98.12 88 TYR A O 1
ATOM 665 N N . VAL A 1 89 ? -2.093 0.847 -3.381 1.00 98.38 89 VAL A N 1
ATOM 666 C CA . VAL A 1 89 ? -3.265 0.134 -2.839 1.00 98.38 89 VAL A CA 1
ATOM 667 C C . VAL A 1 89 ? -3.764 0.769 -1.537 1.00 98.38 89 VAL A C 1
ATOM 669 O O . VAL A 1 89 ? -4.971 0.934 -1.347 1.00 98.38 89 VAL A O 1
ATOM 672 N N . ALA A 1 90 ? -2.853 1.229 -0.672 1.00 98.19 90 ALA A N 1
ATOM 673 C CA . ALA A 1 90 ? -3.214 1.984 0.524 1.00 98.19 90 ALA A CA 1
ATOM 674 C C . ALA A 1 90 ? -3.880 3.330 0.176 1.00 98.19 90 ALA A C 1
ATOM 676 O O . ALA A 1 90 ? -4.813 3.766 0.853 1.00 98.19 90 ALA A O 1
ATOM 677 N N . GLY A 1 91 ? -3.448 3.968 -0.914 1.00 97.88 91 GLY A N 1
ATOM 678 C CA . GLY A 1 91 ? -4.060 5.170 -1.476 1.00 97.88 91 GLY A CA 1
ATOM 679 C C . GLY A 1 91 ? -5.474 4.931 -2.011 1.00 97.88 91 GLY A C 1
ATOM 680 O O . GLY A 1 91 ? -6.363 5.737 -1.737 1.00 97.88 91 GLY A O 1
ATOM 681 N N . VAL A 1 92 ? -5.710 3.818 -2.717 1.00 98.25 92 VAL A N 1
ATOM 682 C CA . VAL A 1 92 ? -7.055 3.404 -3.161 1.00 98.25 92 VAL A CA 1
ATOM 683 C C . VAL A 1 92 ? -7.972 3.233 -1.951 1.00 98.25 92 VAL A C 1
ATOM 685 O O . VAL A 1 92 ? -9.051 3.829 -1.910 1.00 98.25 92 VAL A O 1
ATOM 688 N N . TRP A 1 93 ? -7.511 2.514 -0.921 1.00 98.25 93 TRP A N 1
ATOM 689 C CA . TRP A 1 93 ? -8.261 2.356 0.327 1.00 98.25 93 TRP A CA 1
ATOM 690 C C . TRP A 1 93 ? -8.552 3.717 0.973 1.00 98.25 93 TRP A C 1
ATOM 692 O O . TRP A 1 93 ? -9.691 4.002 1.343 1.00 98.25 93 TRP A O 1
ATOM 702 N N . LYS A 1 94 ? -7.554 4.606 1.057 1.00 97.12 94 LYS A N 1
ATOM 703 C CA . LYS A 1 94 ? -7.710 5.924 1.687 1.00 97.12 94 LYS A CA 1
ATOM 704 C C . LYS A 1 94 ? -8.720 6.809 0.965 1.00 97.12 94 LYS A C 1
ATOM 706 O O . LYS A 1 94 ? -9.483 7.504 1.633 1.00 97.12 94 LYS A O 1
ATOM 711 N N . LYS A 1 95 ? -8.735 6.782 -0.371 1.00 95.44 95 LYS A N 1
ATOM 712 C CA . LYS A 1 95 ? -9.713 7.518 -1.186 1.00 95.44 95 LYS A CA 1
ATOM 713 C C . LYS A 1 95 ? -11.137 7.033 -0.911 1.00 95.44 95 LYS A C 1
ATOM 715 O O . LYS A 1 95 ? -12.010 7.867 -0.705 1.00 95.44 95 LYS A O 1
ATOM 720 N N . ALA A 1 96 ? -11.348 5.718 -0.816 1.00 95.12 96 ALA A N 1
ATOM 721 C CA . ALA A 1 96 ? -12.652 5.139 -0.481 1.00 95.12 96 ALA A CA 1
ATOM 722 C C . ALA A 1 96 ? -13.140 5.498 0.940 1.00 95.12 96 ALA A C 1
ATOM 724 O O . ALA A 1 96 ? -14.334 5.460 1.213 1.00 95.12 96 ALA A O 1
ATOM 725 N N . HIS A 1 97 ? -12.223 5.882 1.832 1.00 94.50 97 HIS A N 1
ATOM 726 C CA . HIS A 1 97 ? -12.506 6.280 3.216 1.00 94.50 97 HIS A CA 1
ATOM 727 C C . HIS A 1 97 ? -12.394 7.793 3.446 1.00 94.50 97 HIS A C 1
ATOM 729 O O . HIS A 1 97 ? -12.336 8.255 4.592 1.00 94.50 97 HIS A O 1
ATOM 735 N N . ALA A 1 98 ? -12.312 8.585 2.377 1.00 91.25 98 ALA A N 1
ATOM 736 C CA . ALA A 1 98 ? -12.240 10.028 2.500 1.00 91.25 98 ALA A CA 1
ATOM 737 C C . ALA A 1 98 ? -13.592 10.585 2.991 1.00 91.25 98 ALA A C 1
ATOM 739 O O . ALA A 1 98 ? -14.643 10.208 2.473 1.00 91.25 98 ALA A O 1
ATOM 740 N N . PRO A 1 99 ? -13.609 11.501 3.976 1.00 89.38 99 PRO A N 1
ATOM 741 C CA . PRO A 1 99 ? -14.854 12.066 4.482 1.00 89.38 99 PRO A CA 1
ATOM 742 C C . PRO A 1 99 ? -15.468 13.035 3.457 1.00 89.38 99 PRO A C 1
ATOM 744 O O . PRO A 1 99 ? -15.142 14.223 3.436 1.00 89.38 99 PRO A O 1
ATOM 747 N N . GLU A 1 100 ? -16.397 12.545 2.632 1.00 88.75 100 GLU A N 1
ATOM 748 C CA . GLU A 1 100 ? -17.027 13.309 1.539 1.00 88.75 100 GLU A CA 1
ATOM 749 C C . GLU A 1 100 ? -17.651 14.631 2.001 1.00 88.75 100 GLU A C 1
ATOM 751 O O . GLU A 1 100 ? -17.492 15.666 1.356 1.00 88.75 100 GLU A O 1
ATOM 756 N N . ARG A 1 101 ? -18.308 14.640 3.169 1.00 88.38 101 ARG A N 1
ATOM 757 C CA . ARG A 1 101 ? -18.927 15.856 3.728 1.00 88.38 101 ARG A CA 1
ATOM 758 C C . ARG A 1 101 ? -17.900 16.944 4.029 1.00 88.38 101 ARG A C 1
ATOM 760 O O . ARG A 1 101 ? -18.172 18.125 3.819 1.00 88.38 101 ARG A O 1
ATOM 767 N N . VAL A 1 102 ? -16.728 16.547 4.521 1.00 90.00 102 VAL A N 1
ATOM 768 C CA . VAL A 1 102 ? -15.633 17.478 4.806 1.00 90.00 102 VAL A CA 1
ATOM 769 C C . VAL A 1 102 ? -15.064 18.001 3.493 1.00 90.00 102 VAL A C 1
ATOM 771 O O . VAL A 1 102 ? -14.880 19.207 3.361 1.00 90.00 102 VAL A O 1
ATOM 774 N N . LEU A 1 103 ? -14.871 17.131 2.496 1.00 89.12 103 LEU A N 1
ATOM 775 C CA . LEU A 1 103 ? -14.411 17.539 1.167 1.00 89.12 103 LEU A CA 1
ATOM 776 C C . LEU A 1 103 ? -15.374 18.534 0.504 1.00 89.12 103 LEU A C 1
ATOM 778 O O . LEU A 1 103 ? -14.926 19.562 0.003 1.00 89.12 103 LEU A O 1
ATOM 782 N N . ALA A 1 104 ? -16.685 18.300 0.579 1.00 90.75 104 ALA A N 1
ATOM 783 C CA . ALA A 1 104 ? -17.695 19.219 0.051 1.00 90.75 104 ALA A CA 1
ATOM 784 C C . ALA A 1 104 ? -17.653 20.595 0.742 1.00 90.75 104 ALA A C 1
ATOM 786 O O . ALA A 1 104 ? -17.781 21.641 0.094 1.00 90.75 104 ALA A O 1
ATOM 787 N N . TRP A 1 105 ? -17.442 20.614 2.062 1.00 93.12 105 TRP A N 1
ATOM 788 C CA . TRP A 1 105 ? -17.289 21.860 2.813 1.00 93.12 105 TRP A CA 1
ATOM 789 C C . TRP A 1 105 ? 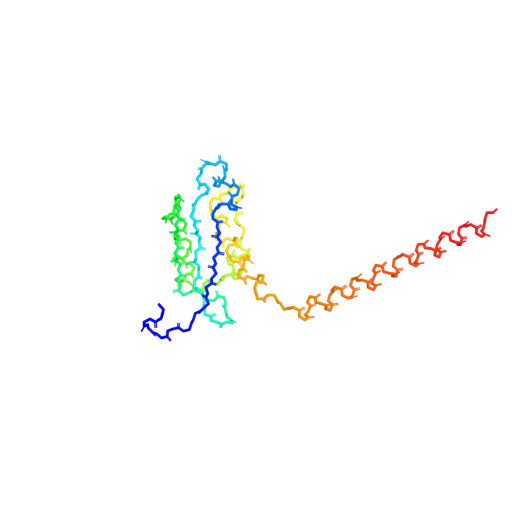-16.009 22.607 2.424 1.00 93.12 105 TRP A C 1
ATOM 791 O O . TRP A 1 105 ? -16.059 23.804 2.138 1.00 93.12 105 TRP A O 1
ATOM 801 N N . VAL A 1 106 ? -14.883 21.895 2.336 1.00 92.81 106 VAL A N 1
ATOM 802 C CA . VAL A 1 106 ? -13.586 22.440 1.911 1.00 92.81 106 VAL A CA 1
ATOM 803 C C . VAL A 1 106 ? -13.676 23.013 0.496 1.00 92.81 106 VAL A C 1
ATOM 805 O O . VAL A 1 106 ? -13.225 24.129 0.241 1.00 92.81 106 VAL A O 1
ATOM 808 N N . GLU A 1 107 ? -14.336 22.314 -0.422 1.00 91.19 107 GLU A N 1
ATOM 809 C CA . GLU A 1 107 ? -14.544 22.780 -1.791 1.00 91.19 107 GLU A CA 1
ATOM 810 C C . GLU A 1 107 ? -15.390 24.066 -1.835 1.0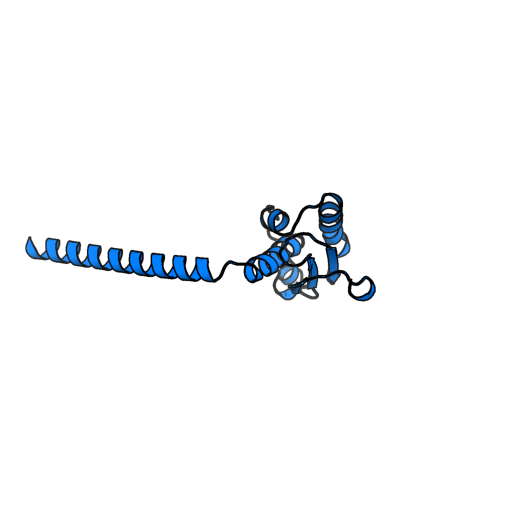0 91.19 107 GLU A C 1
ATOM 812 O O . GLU A 1 107 ? -15.060 25.022 -2.543 1.00 91.19 107 GLU A O 1
ATOM 817 N N . ARG A 1 108 ? -16.463 24.134 -1.035 1.00 91.12 108 ARG A N 1
ATOM 818 C CA . ARG A 1 108 ? -17.299 25.336 -0.901 1.00 91.12 108 ARG A CA 1
ATOM 819 C C . ARG A 1 108 ? -16.524 26.510 -0.301 1.00 91.12 108 ARG A C 1
ATOM 821 O O . ARG A 1 108 ? -16.645 27.626 -0.804 1.00 91.12 108 ARG A O 1
ATOM 828 N N . PHE A 1 109 ? -15.694 26.260 0.705 1.00 92.69 109 PHE A N 1
ATOM 829 C CA . PHE A 1 109 ? -14.808 27.266 1.282 1.00 92.69 109 PHE A CA 1
ATOM 830 C C . PHE A 1 109 ? -13.791 27.791 0.258 1.00 92.69 109 PHE A C 1
ATOM 832 O O . PHE A 1 109 ? -13.640 29.004 0.103 1.00 92.69 109 PHE A O 1
ATOM 839 N N . HIS A 1 110 ? -13.144 26.907 -0.508 1.00 92.50 110 HIS A N 1
ATOM 840 C CA . HIS A 1 110 ? -12.214 27.317 -1.561 1.00 92.50 110 HIS A CA 1
ATOM 841 C C . HIS A 1 110 ? -12.899 28.094 -2.689 1.00 92.50 110 HIS A C 1
ATOM 843 O O . HIS A 1 110 ? -12.326 29.066 -3.178 1.00 92.50 110 HIS A O 1
ATOM 849 N N . ARG A 1 111 ? -14.127 27.724 -3.082 1.00 90.88 111 ARG A N 1
ATOM 850 C CA . ARG A 1 111 ? -14.926 28.508 -4.042 1.00 90.88 111 ARG A CA 1
ATOM 851 C C . ARG A 1 111 ? -15.183 29.927 -3.541 1.00 90.88 111 ARG A C 1
ATOM 853 O O . ARG A 1 111 ? -14.959 30.877 -4.285 1.00 90.88 111 ARG A O 1
ATOM 860 N N . TRP A 1 112 ? -15.593 30.074 -2.283 1.00 92.12 112 TRP A N 1
ATOM 861 C CA . TRP A 1 112 ? -15.806 31.385 -1.670 1.00 92.12 112 TRP A CA 1
ATOM 862 C C . TRP A 1 112 ? -14.517 32.221 -1.630 1.00 92.12 112 TRP A C 1
ATOM 864 O O . TRP A 1 112 ? -14.526 33.369 -2.072 1.00 92.12 112 TRP A O 1
ATOM 874 N N . ARG A 1 113 ? -13.387 31.631 -1.212 1.00 90.19 113 ARG A N 1
ATOM 875 C CA . ARG A 1 113 ? -12.081 32.318 -1.215 1.00 90.19 113 ARG A CA 1
ATOM 876 C C . ARG A 1 113 ? -11.640 32.763 -2.609 1.00 90.19 113 ARG A C 1
ATOM 878 O O . ARG A 1 113 ? -11.136 33.872 -2.751 1.00 90.19 113 ARG A O 1
ATOM 885 N N . ARG A 1 114 ? -11.837 31.931 -3.639 1.00 89.19 114 ARG A N 1
ATOM 886 C CA . ARG A 1 114 ? -11.530 32.310 -5.031 1.00 89.19 114 ARG A CA 1
ATOM 887 C C . ARG A 1 114 ? -12.407 33.467 -5.516 1.00 89.19 114 ARG A C 1
ATOM 889 O O . ARG A 1 114 ? -11.896 34.366 -6.170 1.00 89.19 114 ARG A O 1
ATOM 896 N N . GLY A 1 115 ? -13.689 33.486 -5.148 1.00 83.62 115 GLY A N 1
ATOM 897 C CA . GLY A 1 115 ? -14.588 34.601 -5.466 1.00 83.62 115 GLY A CA 1
ATOM 898 C C . GLY A 1 115 ? -14.189 35.921 -4.796 1.00 83.62 115 GLY A C 1
ATOM 899 O O . GLY A 1 115 ? -14.317 36.980 -5.404 1.00 83.62 115 GLY A O 1
ATOM 900 N N . GLN A 1 116 ? -13.659 35.875 -3.569 1.00 74.38 116 GLN A N 1
ATOM 901 C CA . GLN A 1 116 ? -13.137 37.069 -2.893 1.00 74.38 116 GLN A CA 1
ATOM 902 C C . GLN A 1 116 ? -11.855 37.603 -3.533 1.00 74.38 116 GLN A C 1
ATOM 904 O O . GLN A 1 116 ? -11.717 38.814 -3.665 1.00 74.38 116 GLN A O 1
ATOM 909 N N . ALA A 1 117 ? -10.957 36.716 -3.975 1.00 73.25 117 ALA A N 1
ATOM 910 C CA . ALA A 1 117 ? -9.732 37.111 -4.666 1.00 73.25 117 ALA A CA 1
ATOM 911 C C . ALA A 1 117 ? -10.020 37.832 -5.996 1.00 73.25 117 ALA A C 1
ATOM 913 O O . ALA A 1 117 ? -9.389 38.842 -6.299 1.00 73.25 117 ALA A O 1
ATOM 914 N N . ILE A 1 118 ? -11.013 37.362 -6.762 1.00 74.19 118 ILE A N 1
ATOM 915 C CA . ILE A 1 118 ? -11.439 38.024 -8.006 1.00 74.19 118 ILE A CA 1
ATOM 916 C C . ILE A 1 118 ? -12.000 39.418 -7.704 1.00 74.19 118 ILE A C 1
ATOM 918 O O . ILE A 1 118 ? -11.547 40.393 -8.295 1.00 74.19 118 ILE A O 1
ATOM 922 N N . ARG A 1 119 ? -12.896 39.536 -6.714 1.00 71.12 119 ARG A N 1
ATOM 923 C CA . ARG A 1 119 ? -13.456 40.837 -6.313 1.00 71.12 119 ARG A CA 1
ATOM 924 C C . ARG A 1 119 ? -12.391 41.820 -5.830 1.00 71.12 119 ARG A C 1
ATOM 926 O O . ARG A 1 119 ? -12.468 42.992 -6.167 1.00 71.12 119 ARG A O 1
ATOM 933 N N . SER A 1 120 ? -11.384 41.362 -5.082 1.00 71.50 120 SER A N 1
ATOM 934 C CA . SER A 1 120 ? -10.291 42.242 -4.646 1.00 71.50 120 SER A CA 1
ATOM 935 C C . SER A 1 120 ? -9.423 42.748 -5.801 1.00 71.50 120 SER A C 1
ATOM 937 O O . SER A 1 120 ? -8.944 43.876 -5.740 1.00 71.50 120 SER A O 1
ATOM 939 N N . LEU A 1 121 ? -9.235 41.944 -6.855 1.00 73.00 121 LEU A N 1
ATOM 940 C CA . LEU A 1 121 ? -8.489 42.354 -8.048 1.00 73.00 121 LEU A CA 1
ATOM 941 C C . LEU A 1 121 ? -9.300 43.329 -8.910 1.00 73.00 121 LEU A C 1
ATOM 943 O O . LEU A 1 121 ? -8.734 44.291 -9.420 1.00 73.00 121 LEU A O 1
ATOM 947 N N . GLU A 1 122 ? -10.615 43.127 -9.026 1.00 74.00 122 GLU A N 1
ATOM 948 C CA . GLU A 1 122 ? -11.518 44.068 -9.702 1.00 74.00 122 GLU A CA 1
ATOM 949 C C . GLU A 1 122 ? -11.551 45.427 -8.996 1.00 74.00 122 GLU A C 1
ATOM 951 O O . GLU A 1 122 ? -11.450 46.454 -9.659 1.00 74.00 122 GLU A O 1
ATOM 956 N N . THR A 1 123 ? -11.633 45.455 -7.659 1.00 74.31 123 THR A N 1
ATOM 957 C CA . THR A 1 123 ? -11.584 46.710 -6.890 1.00 74.31 123 THR A CA 1
ATOM 958 C C . THR A 1 123 ? -10.241 47.422 -7.062 1.00 74.31 123 THR A C 1
ATOM 960 O O . THR A 1 123 ? -10.227 48.598 -7.406 1.00 74.31 123 THR A O 1
ATOM 963 N N . ALA A 1 124 ? -9.117 46.708 -6.9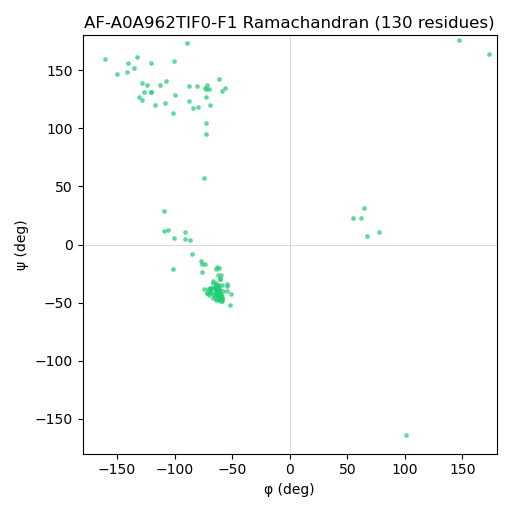38 1.00 74.62 124 ALA A N 1
ATOM 964 C CA . ALA A 1 124 ? -7.789 47.297 -7.125 1.00 74.62 124 ALA A CA 1
ATOM 965 C C . ALA A 1 124 ? -7.558 47.835 -8.553 1.00 74.62 124 ALA A C 1
ATOM 967 O O . ALA A 1 124 ? -6.911 48.866 -8.724 1.00 74.62 124 ALA A O 1
ATOM 968 N N . ALA A 1 125 ? -8.095 47.165 -9.579 1.00 73.69 125 ALA A N 1
ATOM 969 C CA . ALA A 1 125 ? -8.029 47.640 -10.960 1.00 73.69 125 ALA A CA 1
ATOM 970 C C . ALA A 1 125 ? -8.899 48.889 -11.192 1.00 73.69 125 ALA A C 1
ATOM 972 O O . ALA A 1 125 ? -8.491 49.798 -11.915 1.00 73.69 125 ALA A O 1
ATOM 973 N N . ASN A 1 126 ? -10.077 48.957 -10.563 1.00 74.25 126 ASN A N 1
ATOM 974 C CA . ASN A 1 126 ? -10.957 50.123 -10.661 1.00 74.25 126 ASN A CA 1
ATOM 975 C C . ASN A 1 126 ? -10.358 51.352 -9.960 1.00 74.25 126 ASN A C 1
ATOM 977 O O . ASN A 1 126 ? -10.404 52.450 -10.510 1.00 74.25 126 ASN A O 1
ATOM 981 N N . ASP A 1 127 ? -9.744 51.158 -8.792 1.00 74.12 127 ASP A N 1
ATOM 982 C CA . ASP A 1 127 ? -9.081 52.229 -8.040 1.00 74.12 127 ASP A CA 1
ATOM 983 C C . ASP A 1 127 ? -7.838 52.768 -8.777 1.00 74.12 127 ASP A C 1
ATOM 985 O O . ASP A 1 127 ? -7.529 53.957 -8.692 1.00 74.12 127 ASP A O 1
ATOM 989 N N . ALA A 1 128 ? -7.141 51.920 -9.543 1.00 71.06 128 ALA A N 1
ATOM 990 C CA . ALA A 1 128 ? -6.006 52.327 -10.373 1.00 71.06 128 ALA A CA 1
ATOM 991 C C . ALA A 1 128 ? -6.424 53.165 -11.598 1.00 71.06 128 ALA A C 1
ATOM 993 O O . ALA A 1 128 ? -5.737 54.127 -11.927 1.00 71.06 128 ALA A O 1
ATOM 994 N N . ASN A 1 129 ? -7.555 52.840 -12.237 1.00 69.81 129 ASN A N 1
ATOM 995 C CA . ASN A 1 129 ? -8.101 53.610 -13.366 1.00 69.81 129 ASN A CA 1
ATOM 996 C C . ASN A 1 129 ? -8.788 54.918 -12.937 1.00 69.81 129 ASN A C 1
ATOM 998 O O . ASN A 1 129 ? -8.925 55.829 -13.745 1.00 69.81 129 ASN A O 1
ATOM 1002 N N . ALA A 1 130 ? -9.252 55.021 -11.689 1.00 66.81 130 ALA A N 1
ATOM 1003 C CA . ALA A 1 130 ? -9.878 56.240 -11.173 1.00 66.81 130 ALA A CA 1
ATOM 1004 C C . ALA A 1 130 ? -8.864 57.355 -10.838 1.00 66.81 130 ALA A C 1
ATOM 1006 O O . ALA A 1 130 ? -9.258 58.511 -10.698 1.00 66.81 130 ALA A O 1
ATOM 1007 N N . ASN A 1 131 ? -7.578 57.010 -10.708 1.00 58.41 131 ASN A N 1
ATOM 1008 C CA . ASN A 1 131 ? -6.483 57.923 -10.356 1.00 58.41 131 ASN A CA 1
ATOM 1009 C C . ASN A 1 131 ? -5.519 58.222 -11.527 1.00 58.41 131 ASN A C 1
ATOM 1011 O O . ASN A 1 131 ? -4.445 58.784 -11.298 1.00 58.41 131 ASN A O 1
ATOM 1015 N N . SER A 1 132 ? -5.887 57.848 -12.757 1.00 53.09 132 SER A N 1
ATOM 1016 C CA . SER A 1 132 ? -5.201 58.196 -14.014 1.00 53.09 132 SER A CA 1
ATOM 1017 C C . SER A 1 132 ? -6.018 59.199 -14.816 1.00 53.09 132 SER A C 1
ATOM 1019 O O . SER A 1 132 ? -5.422 60.169 -15.329 1.00 53.09 132 SER A O 1
#

pLDDT: mean 92.75, std 9.25, range [53.09, 98.75]

Foldseek 3Di:
DVVVVQAWDKFKDFLLPAPVCVVVVFRGWIKIFIDHPPDQFTPDIDTDTPPSVVLVVVVVVCNVVRNGLVNQLVDDDDPRDPNCSSNVSSVRVVVVVDPVVVVVVVVVVVVVVVVVVVVVVVVVVVVVVVVD

Sequence (132 aa):
AKEKGIPHEVTVYGIDDLDRAIADGEAHGFVKVLTMPGKDKILGVTIVGEHAGDLLAEYVLAMRHGIGLNKMLGTIHIYPTLAEASKYVAGVWKKAHAPERVLAWVERFHRWRRGQAIRSLETAANDANANS

Solvent-accessible surface area (backbone atoms only — not comparable to full-atom values): 7381 Å² total; per-residue (Å²): 89,74,93,74,70,48,74,62,41,82,38,71,30,59,32,62,79,33,67,39,27,50,76,71,74,51,40,44,51,30,42,36,41,30,23,35,72,98,49,49,45,57,75,48,75,49,64,44,44,80,66,34,75,67,54,45,53,58,54,53,52,24,52,73,70,70,50,25,35,67,57,50,44,70,48,90,63,66,84,82,38,75,65,34,54,60,34,49,31,26,46,52,47,48,61,78,67,52,61,61,71,57,52,53,50,52,53,52,51,51,52,52,55,52,53,52,54,53,51,53,51,54,52,55,52,51,58,54,64,75,75,108

Radius of gyration: 22.3 Å; Cα contacts (8 Å, |Δi|>4): 161; chains: 1; bounding box: 30×77×34 Å